Protein AF-A0A818UF53-F1 (afdb_monomer_lite)

pLDDT: mean 84.17, std 13.42, range [43.34, 97.94]

Foldseek 3Di:
DPPVVVVVVVVVVVVVVVVVVVVVVCCVQLLSVLLVQFDWDPPDDDDPQFIWTDHPPDIDGAHLADEEEEEEANRLSNVLSCCVVQVSSYQAYEYEYAPCSQVVCVVVVSHDRDRYDYDHDD

Secondary structure (DSSP, 8-state):
--HHHHHHHHHHHHHHHHHHHHHHHHHT-HHHHHHHHSEEE--STT-GGG-EEEETTEEEE-SS-EEEEEESTTHHHHHHHHHHHHGGGEEEEEEEEETTHHHHHHHTT----SSEEEEEE-

Radius of gyration: 20.18 Å; chains: 1; bounding box: 38×41×61 Å

Sequence (122 aa):
MCTCISEIKEKEMKTNALKLFRTAVTAADPYECVKQHLIFHNNNQLNDDNAELHIGNNHITFNHNLYVAAFGKAAIAMCRAVDELCHKHIIKGIASVPVGAIEQAKRKDLHATTHIVYVDFN

Organism: NCBI:txid392032

Structure (mmCIF, N/CA/C/O backbone):
data_AF-A0A818UF53-F1
#
_entry.id   AF-A0A818UF53-F1
#
loop_
_atom_site.group_PDB
_atom_site.id
_atom_site.type_symbol
_atom_site.label_atom_id
_atom_site.label_alt_id
_atom_site.label_comp_id
_atom_site.label_asym_id
_atom_site.label_entity_id
_atom_site.label_seq_id
_atom_site.pdbx_PDB_ins_code
_atom_site.Cartn_x
_atom_site.Cartn_y
_atom_site.Cartn_z
_atom_site.occupancy
_atom_site.B_iso_or_equiv
_atom_site.auth_seq_id
_atom_site.auth_comp_id
_atom_site.auth_asym_id
_atom_site.auth_atom_id
_atom_site.pdbx_PDB_model_num
ATOM 1 N N . MET A 1 1 ? -11.289 23.683 46.161 1.00 52.12 1 MET A N 1
ATOM 2 C CA . MET A 1 1 ? -10.329 24.022 45.084 1.00 52.12 1 MET A CA 1
ATOM 3 C C . MET A 1 1 ? -9.617 22.799 44.475 1.00 52.12 1 MET A C 1
ATOM 5 O O . MET A 1 1 ? -9.059 22.946 43.401 1.00 52.12 1 MET A O 1
ATOM 9 N N . CYS A 1 2 ? -9.671 21.593 45.075 1.00 57.62 2 CYS A N 1
ATOM 10 C CA . CYS A 1 2 ? -9.034 20.381 44.513 1.00 57.62 2 CYS A CA 1
ATOM 11 C C . CYS A 1 2 ? -9.778 19.709 43.341 1.00 57.62 2 CYS A C 1
ATOM 13 O O . CYS A 1 2 ? -9.127 19.100 42.499 1.00 57.62 2 CYS A O 1
ATOM 15 N N . THR A 1 3 ? -11.107 19.814 43.258 1.00 60.38 3 THR A N 1
ATOM 16 C CA . THR A 1 3 ? -11.925 19.025 42.312 1.00 60.38 3 THR A CA 1
ATOM 17 C C . THR A 1 3 ? -11.653 19.362 40.840 1.00 60.38 3 THR A C 1
ATOM 19 O O . THR A 1 3 ? -11.539 18.466 40.008 1.00 60.38 3 THR A O 1
ATOM 22 N N . CYS A 1 4 ? -11.433 20.641 40.522 1.00 60.31 4 CYS A N 1
ATOM 23 C CA . CYS A 1 4 ? -11.149 21.072 39.151 1.00 60.31 4 CYS A CA 1
ATOM 24 C C . CYS A 1 4 ? -9.785 20.572 38.642 1.00 60.31 4 CYS A C 1
ATOM 26 O O . CYS A 1 4 ? -9.631 20.304 37.456 1.00 60.31 4 CYS A O 1
ATOM 28 N N . 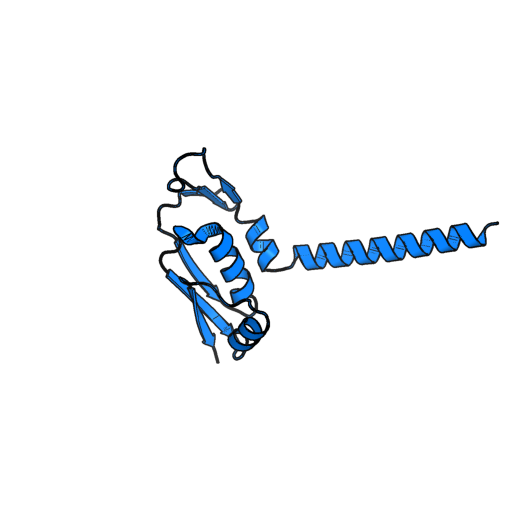ILE A 1 5 ? -8.787 20.417 39.524 1.00 67.75 5 ILE A N 1
ATOM 29 C CA . ILE A 1 5 ? -7.443 19.956 39.131 1.00 67.75 5 ILE A CA 1
ATOM 30 C C . ILE A 1 5 ? -7.469 18.459 38.786 1.00 67.75 5 ILE A C 1
ATOM 32 O O . ILE A 1 5 ? -6.838 18.042 37.815 1.00 67.75 5 ILE A O 1
ATOM 36 N N . SER A 1 6 ? -8.232 17.649 39.530 1.00 70.81 6 SER A N 1
ATOM 37 C CA . SER A 1 6 ? -8.431 16.229 39.205 1.00 70.81 6 SER A CA 1
ATOM 38 C C . SER A 1 6 ? -9.179 16.025 37.883 1.00 70.81 6 SER A C 1
ATOM 40 O O . SER A 1 6 ? -8.781 15.170 37.095 1.00 70.81 6 SER A O 1
ATOM 42 N N . GLU A 1 7 ? -10.198 16.840 37.599 1.00 73.00 7 GLU A N 1
ATOM 43 C CA . GLU A 1 7 ? -10.978 16.755 36.354 1.00 73.00 7 GLU A CA 1
ATOM 44 C C . GLU A 1 7 ? -10.158 17.153 35.117 1.00 73.00 7 GLU A C 1
ATOM 46 O O . GLU A 1 7 ? -10.238 16.496 34.075 1.00 73.00 7 GLU A O 1
ATOM 51 N N . ILE A 1 8 ? -9.316 18.189 35.230 1.00 78.75 8 ILE A N 1
ATOM 52 C CA . ILE A 1 8 ? -8.389 18.593 34.160 1.00 78.75 8 ILE A CA 1
ATOM 53 C C . ILE A 1 8 ? -7.405 17.456 33.855 1.00 78.75 8 ILE A C 1
ATOM 55 O O . ILE A 1 8 ? -7.224 17.089 32.692 1.00 78.75 8 ILE A O 1
ATOM 59 N N . LYS A 1 9 ? -6.832 16.839 34.895 1.00 85.50 9 LYS A N 1
ATOM 60 C CA . LYS A 1 9 ? -5.848 15.758 34.752 1.00 85.50 9 LYS A CA 1
ATOM 61 C C . LYS A 1 9 ? -6.444 14.495 34.117 1.00 85.50 9 LYS A C 1
ATOM 63 O O . LYS A 1 9 ? -5.800 13.859 33.284 1.00 85.50 9 LYS A O 1
ATOM 68 N N . GLU A 1 10 ? -7.686 14.147 34.454 1.00 87.69 10 GLU A N 1
ATOM 69 C CA . GLU A 1 10 ? -8.393 13.018 33.834 1.00 87.69 10 GLU A CA 1
ATOM 70 C C . GLU A 1 10 ? -8.671 13.265 32.341 1.00 87.69 10 GLU A C 1
ATOM 72 O O . GLU A 1 10 ? -8.464 12.383 31.500 1.00 87.69 10 GLU A O 1
ATOM 77 N N . LYS A 1 11 ? -9.099 14.483 31.987 1.00 90.31 11 LYS A N 1
ATOM 78 C CA . LYS A 1 11 ? -9.353 14.877 30.595 1.00 90.31 11 LYS A CA 1
ATOM 79 C C . LYS A 1 11 ? -8.076 14.856 29.749 1.00 90.31 11 LYS A C 1
ATOM 81 O O . LYS A 1 11 ? -8.103 14.381 28.609 1.00 90.31 11 LYS A O 1
ATOM 86 N N . GLU A 1 12 ? -6.958 15.323 30.299 1.00 94.38 12 GLU A N 1
ATOM 87 C CA . GLU A 1 12 ? -5.647 15.249 29.646 1.00 94.38 12 GLU A CA 1
ATOM 88 C C . GLU A 1 12 ? -5.194 13.801 29.440 1.00 94.38 12 GLU A C 1
ATOM 90 O O . GLU A 1 12 ? -4.786 13.440 28.337 1.00 94.38 12 GLU A O 1
ATOM 95 N N . MET A 1 13 ? -5.343 12.936 30.449 1.00 94.62 13 MET A N 1
ATOM 96 C CA . MET A 1 13 ? -5.022 11.511 30.315 1.00 94.62 13 MET A CA 1
ATOM 97 C C . MET A 1 13 ? -5.838 10.831 29.216 1.00 94.62 13 MET A C 1
ATOM 99 O O . MET A 1 13 ? -5.268 10.132 28.379 1.00 94.62 13 MET A O 1
ATOM 103 N N . LYS A 1 14 ? -7.157 11.058 29.177 1.00 95.56 14 LYS A N 1
ATOM 104 C CA . LYS A 1 14 ? -8.031 10.515 28.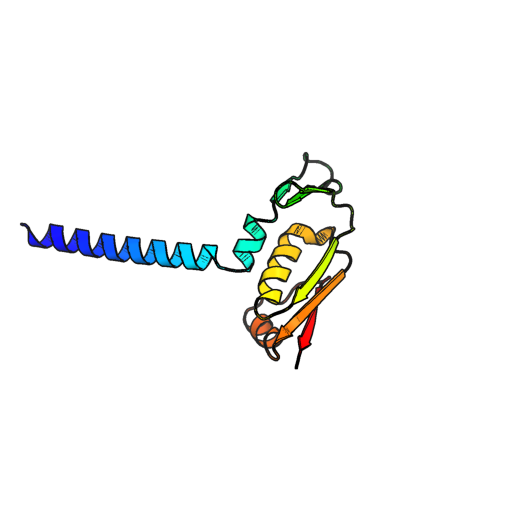123 1.00 95.56 14 LYS A CA 1
ATOM 105 C C . LYS A 1 14 ? -7.597 10.987 26.737 1.00 95.56 14 LYS A C 1
ATOM 107 O O . LYS A 1 14 ? -7.532 10.189 25.802 1.00 95.56 14 LYS A O 1
ATOM 112 N N . THR A 1 15 ? -7.254 12.266 26.614 1.00 97.06 15 THR A N 1
ATOM 113 C CA . THR A 1 15 ? -6.780 12.855 25.356 1.00 97.06 15 THR A CA 1
ATOM 114 C C . THR A 1 15 ? -5.454 12.232 24.917 1.00 97.06 15 THR A C 1
ATOM 116 O O . THR A 1 15 ? -5.314 11.834 23.760 1.00 97.06 15 THR A O 1
ATOM 119 N N . ASN A 1 16 ? -4.504 12.074 25.840 1.00 97.12 16 ASN A N 1
ATOM 120 C CA . ASN A 1 16 ? -3.206 11.460 25.568 1.00 97.12 16 ASN A CA 1
ATOM 121 C C . ASN A 1 16 ? -3.336 9.979 25.199 1.00 97.12 16 ASN A C 1
ATOM 123 O O . ASN A 1 16 ? -2.714 9.540 24.235 1.00 97.12 16 ASN A O 1
ATOM 127 N N . ALA A 1 17 ? -4.184 9.224 25.901 1.00 97.56 17 ALA A N 1
ATOM 128 C CA . ALA A 1 17 ? -4.455 7.823 25.591 1.00 97.56 17 ALA A CA 1
ATOM 129 C C . ALA A 1 17 ? -5.066 7.662 24.191 1.00 97.56 17 ALA A C 1
ATOM 131 O O . ALA A 1 17 ? -4.615 6.829 23.406 1.00 97.56 17 ALA A O 1
ATOM 132 N N . LEU A 1 18 ? -6.041 8.507 23.839 1.00 97.62 18 LEU A N 1
ATOM 133 C CA . LEU A 1 18 ? -6.640 8.499 22.507 1.00 97.62 18 LEU A CA 1
ATOM 134 C C . LEU A 1 18 ? -5.626 8.881 21.423 1.00 97.62 18 LEU A C 1
ATOM 136 O O . LEU A 1 18 ? -5.632 8.293 20.342 1.00 97.62 18 LEU A O 1
ATOM 140 N N . LYS A 1 19 ? -4.744 9.846 21.708 1.00 97.94 19 LYS A N 1
ATOM 141 C CA . LYS A 1 19 ? -3.663 10.235 20.799 1.00 97.94 19 LYS A CA 1
ATOM 142 C C . LYS A 1 19 ? -2.698 9.073 20.571 1.00 97.94 19 LYS A C 1
ATOM 144 O O . LYS A 1 19 ? -2.452 8.740 19.420 1.00 97.94 19 LYS A O 1
ATOM 149 N N . LEU A 1 20 ? -2.225 8.426 21.636 1.00 97.62 20 LEU A N 1
ATOM 150 C CA . LEU A 1 20 ? -1.344 7.257 21.553 1.00 97.62 20 LEU A CA 1
ATOM 151 C C . LEU A 1 20 ? -1.980 6.127 20.743 1.00 97.62 20 LEU A C 1
ATOM 153 O O . LEU A 1 20 ? -1.341 5.593 19.841 1.00 97.62 20 LEU A O 1
ATOM 157 N N . PHE A 1 21 ? -3.247 5.808 21.014 1.00 97.88 21 PHE A N 1
ATOM 158 C CA . PHE A 1 21 ? -3.967 4.776 20.275 1.00 97.88 21 PHE A CA 1
ATOM 159 C C . PHE A 1 21 ? -4.068 5.109 18.783 1.00 97.88 21 PHE A C 1
ATOM 161 O O . PHE A 1 21 ? -3.753 4.275 17.941 1.00 97.88 21 PHE A O 1
ATOM 168 N N . ARG A 1 22 ? -4.452 6.345 18.443 1.00 97.69 22 ARG A N 1
ATOM 169 C CA . ARG A 1 22 ? -4.528 6.790 17.045 1.00 97.69 22 ARG A CA 1
ATOM 170 C C . ARG A 1 22 ? -3.168 6.743 16.365 1.00 97.69 22 ARG A C 1
ATOM 172 O O . ARG A 1 22 ? -3.085 6.222 15.265 1.00 97.69 22 ARG A O 1
ATOM 179 N N . THR A 1 23 ? -2.114 7.219 17.025 1.00 96.94 23 THR A N 1
ATOM 180 C CA . THR A 1 23 ? -0.746 7.137 16.502 1.00 96.94 23 THR A CA 1
ATOM 181 C C . THR A 1 23 ? -0.330 5.690 16.257 1.00 96.94 23 THR A C 1
ATOM 183 O O . THR A 1 23 ? 0.241 5.412 15.211 1.00 96.94 23 THR A O 1
ATOM 186 N N . ALA A 1 24 ? -0.659 4.762 17.159 1.00 97.06 24 ALA A N 1
ATOM 187 C CA . ALA A 1 24 ? -0.371 3.343 16.970 1.00 97.06 24 ALA A CA 1
ATOM 188 C C . ALA A 1 24 ? -1.138 2.747 15.778 1.00 97.06 24 ALA A C 1
ATOM 190 O O . ALA A 1 24 ? -0.557 2.016 14.982 1.00 97.06 24 ALA A O 1
ATOM 191 N N . VAL A 1 25 ? -2.420 3.094 15.616 1.00 97.12 25 VAL A N 1
ATOM 192 C CA . VAL A 1 25 ? -3.225 2.661 14.463 1.00 97.12 25 VAL A CA 1
ATOM 193 C C . VAL A 1 25 ? -2.666 3.230 13.160 1.00 97.12 25 VAL A C 1
ATOM 195 O O . VAL A 1 25 ? -2.514 2.484 12.204 1.00 97.12 25 VAL A O 1
ATOM 198 N N . THR A 1 26 ? -2.315 4.518 13.124 1.00 96.06 26 THR A N 1
ATOM 199 C CA . THR A 1 26 ? -1.694 5.155 11.954 1.00 96.06 26 THR A CA 1
ATOM 200 C C . THR A 1 26 ? -0.337 4.534 11.629 1.00 96.06 26 THR A C 1
ATOM 202 O O . THR A 1 26 ? -0.052 4.285 10.469 1.00 96.06 26 THR A O 1
ATOM 205 N N . ALA A 1 27 ? 0.486 4.227 12.633 1.00 94.31 27 ALA A N 1
ATOM 206 C CA . ALA A 1 27 ? 1.775 3.573 12.417 1.00 94.31 27 ALA A CA 1
ATOM 207 C C . ALA A 1 27 ? 1.632 2.150 11.848 1.00 94.31 27 ALA A C 1
ATOM 209 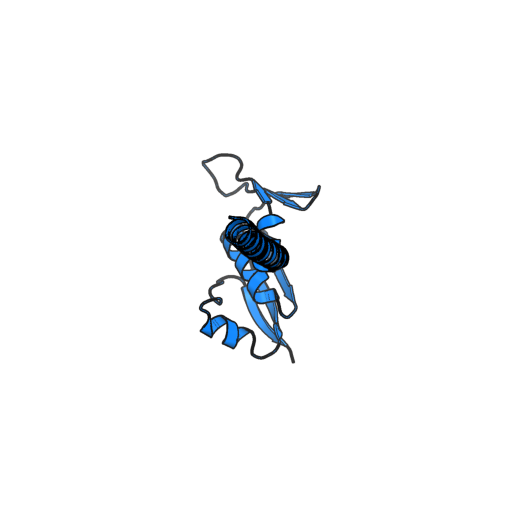O O . ALA A 1 27 ? 2.521 1.686 11.146 1.00 94.31 27 ALA A O 1
ATOM 210 N N . ALA A 1 28 ? 0.519 1.468 12.135 1.00 95.00 28 ALA A N 1
ATOM 211 C CA . ALA A 1 28 ? 0.195 0.155 11.582 1.00 95.00 28 ALA A CA 1
ATOM 212 C C . ALA A 1 28 ? -0.672 0.222 10.309 1.00 95.00 28 ALA A C 1
ATOM 214 O O . ALA A 1 28 ? -1.058 -0.823 9.777 1.00 95.00 28 ALA A O 1
ATOM 215 N N . ASP A 1 29 ? -1.009 1.422 9.826 1.00 95.88 29 ASP A N 1
ATOM 216 C CA . ASP A 1 29 ? -1.778 1.584 8.599 1.00 95.88 29 ASP A CA 1
ATOM 217 C C . ASP A 1 29 ? -0.921 1.154 7.391 1.00 95.88 29 ASP A C 1
ATOM 219 O O . ASP A 1 29 ? 0.205 1.632 7.241 1.00 95.88 29 ASP A O 1
ATOM 223 N N . PRO A 1 30 ? -1.411 0.258 6.513 1.00 95.25 30 PRO A N 1
ATOM 224 C CA . PRO A 1 30 ? -0.611 -0.264 5.407 1.00 95.25 30 PRO A CA 1
ATOM 225 C C . PRO A 1 30 ? -0.148 0.794 4.401 1.00 95.25 30 PRO A C 1
ATOM 227 O O . PRO A 1 30 ? 0.921 0.642 3.813 1.00 95.25 30 PRO A O 1
ATOM 230 N N . TYR A 1 31 ? -0.940 1.844 4.179 1.00 93.75 31 TYR A N 1
ATOM 231 C CA . TYR A 1 31 ? -0.584 2.922 3.262 1.00 93.75 31 TYR A CA 1
ATOM 232 C C . TYR A 1 31 ? 0.516 3.801 3.874 1.00 93.75 31 TYR A C 1
ATOM 234 O O . TYR A 1 31 ? 1.532 4.056 3.224 1.00 93.75 31 TYR A O 1
ATOM 242 N N . GLU A 1 32 ? 0.374 4.177 5.148 1.00 94.25 32 GLU A N 1
ATOM 243 C CA . GLU A 1 32 ? 1.401 4.936 5.878 1.00 94.25 32 GLU A CA 1
ATOM 244 C C . GLU A 1 32 ? 2.699 4.136 6.046 1.00 94.25 32 GLU A C 1
ATOM 246 O O . GLU A 1 32 ? 3.786 4.669 5.826 1.00 94.25 32 GLU A O 1
ATOM 251 N N . CYS A 1 33 ? 2.601 2.838 6.351 1.00 93.31 33 CYS A N 1
ATOM 252 C CA . CYS A 1 33 ? 3.750 1.937 6.445 1.00 93.31 33 CYS A CA 1
ATOM 253 C C . CYS A 1 33 ? 4.608 1.981 5.175 1.00 93.31 33 CYS A C 1
ATOM 255 O O . CYS A 1 33 ? 5.831 2.100 5.266 1.00 93.31 33 CYS A O 1
ATOM 257 N N . VAL A 1 34 ? 3.981 1.910 3.995 1.00 91.50 34 VAL A N 1
ATOM 258 C CA . VAL A 1 34 ? 4.690 1.975 2.709 1.00 91.50 34 VAL A CA 1
ATOM 259 C C . VAL A 1 34 ? 5.346 3.340 2.518 1.00 91.50 34 VAL A C 1
ATOM 261 O O . VAL A 1 34 ? 6.529 3.393 2.189 1.00 91.50 34 VAL A O 1
ATOM 264 N N . LYS A 1 35 ? 4.626 4.437 2.783 1.00 88.75 35 LYS A N 1
ATOM 265 C CA . LYS A 1 35 ? 5.176 5.798 2.666 1.00 88.75 35 LYS A CA 1
ATOM 266 C C . LYS A 1 35 ? 6.358 6.068 3.590 1.00 88.75 35 LYS A C 1
ATOM 268 O O . LYS A 1 35 ? 7.248 6.825 3.224 1.00 88.75 35 LYS A O 1
ATOM 273 N N . GLN A 1 36 ? 6.374 5.465 4.774 1.00 87.81 36 GLN A N 1
ATOM 274 C CA . GLN A 1 36 ? 7.453 5.654 5.742 1.00 87.81 36 GLN A CA 1
ATOM 275 C C . GLN A 1 36 ? 8.699 4.818 5.435 1.00 87.81 36 GLN A C 1
ATOM 277 O O . GLN A 1 36 ? 9.802 5.235 5.778 1.00 87.81 36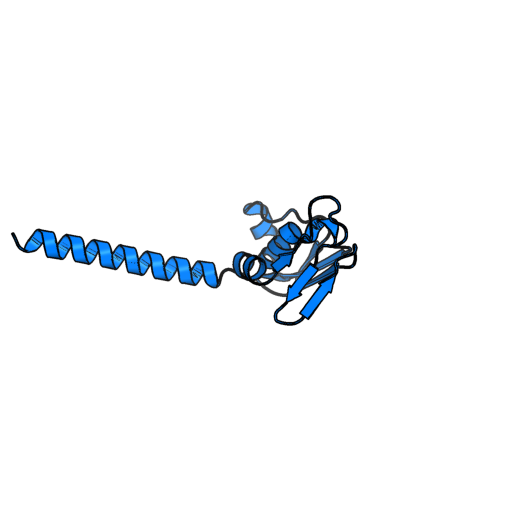 GLN A O 1
ATOM 282 N N . HIS A 1 37 ? 8.538 3.646 4.814 1.00 85.50 37 HIS A N 1
ATOM 283 C CA . HIS A 1 37 ? 9.648 2.716 4.578 1.00 85.50 37 HIS A CA 1
ATOM 284 C C . HIS A 1 37 ? 10.222 2.782 3.165 1.00 85.50 37 HIS A C 1
ATOM 286 O O . HIS A 1 37 ? 11.372 2.397 2.968 1.00 85.50 37 HIS A O 1
ATOM 292 N N . LEU A 1 38 ? 9.450 3.252 2.184 1.00 82.31 38 LEU A N 1
ATOM 293 C CA . LEU A 1 38 ? 9.963 3.517 0.847 1.00 82.31 38 LEU A CA 1
ATOM 294 C C . LEU A 1 38 ? 10.433 4.971 0.788 1.00 82.31 38 LEU A C 1
ATOM 296 O O . LEU A 1 38 ? 9.643 5.887 0.561 1.00 82.31 38 LEU A O 1
ATOM 300 N N . ILE A 1 39 ? 11.726 5.176 1.037 1.00 75.00 39 ILE A N 1
ATOM 301 C CA . ILE A 1 39 ? 12.352 6.499 1.017 1.00 75.00 39 ILE A CA 1
ATOM 302 C C . ILE A 1 39 ? 12.902 6.749 -0.387 1.00 75.00 39 ILE A C 1
ATOM 304 O O . ILE A 1 39 ? 13.728 5.978 -0.880 1.00 75.00 39 ILE A O 1
ATOM 308 N N . PHE A 1 40 ? 12.435 7.831 -1.012 1.00 71.94 40 PHE A N 1
ATOM 309 C CA . PHE A 1 40 ? 12.856 8.258 -2.344 1.00 71.94 40 PHE A CA 1
ATOM 310 C C . PHE A 1 40 ? 13.773 9.460 -2.220 1.00 71.94 40 PHE A C 1
ATOM 312 O O . PHE A 1 40 ? 13.361 10.525 -1.754 1.00 71.94 40 PHE A O 1
ATOM 319 N N . HIS A 1 41 ? 15.011 9.297 -2.669 1.00 67.69 41 HIS A N 1
ATOM 320 C CA . HIS A 1 41 ? 15.926 10.414 -2.824 1.00 67.69 41 HIS A CA 1
ATOM 321 C C . HIS A 1 41 ? 15.887 10.894 -4.273 1.00 67.69 41 HIS A C 1
ATOM 323 O O . HIS A 1 41 ? 16.450 10.265 -5.169 1.00 67.69 41 HIS A O 1
ATOM 329 N N . ASN A 1 42 ? 15.226 12.033 -4.500 1.00 60.88 42 ASN A N 1
ATOM 330 C CA . ASN A 1 42 ? 15.382 12.779 -5.743 1.00 60.88 42 ASN A CA 1
ATOM 331 C C . ASN A 1 42 ? 16.691 13.561 -5.659 1.00 60.88 42 ASN A C 1
ATOM 333 O O . ASN A 1 42 ? 16.756 14.650 -5.083 1.00 60.88 42 ASN A O 1
ATOM 337 N N . ASN A 1 43 ? 17.749 12.975 -6.212 1.00 52.16 43 ASN A N 1
ATOM 338 C CA . ASN A 1 43 ? 19.062 13.596 -6.295 1.00 52.16 43 ASN A CA 1
ATOM 339 C C . ASN A 1 43 ? 19.002 14.790 -7.274 1.00 52.16 43 ASN A C 1
ATOM 341 O O . ASN A 1 43 ? 19.243 14.651 -8.465 1.00 52.16 43 ASN A O 1
ATOM 345 N N . ASN A 1 44 ? 18.676 15.973 -6.744 1.00 45.62 44 ASN A N 1
ATOM 346 C CA . ASN A 1 44 ? 18.752 17.298 -7.373 1.00 45.62 44 ASN A CA 1
ATOM 347 C C . ASN A 1 44 ? 17.923 17.551 -8.657 1.00 45.62 44 ASN A C 1
ATOM 349 O O . ASN A 1 44 ? 18.356 17.349 -9.785 1.00 45.62 44 ASN A O 1
ATOM 353 N N . GLN A 1 45 ? 16.762 18.173 -8.436 1.00 46.19 45 GLN A N 1
ATOM 354 C CA . GLN A 1 45 ? 16.215 19.375 -9.096 1.00 46.19 45 GLN A CA 1
ATOM 355 C C . GLN A 1 45 ? 16.097 19.536 -10.625 1.00 46.19 45 GLN A C 1
ATOM 357 O O . GLN A 1 45 ? 15.487 20.528 -11.019 1.00 46.19 45 GLN A O 1
ATOM 362 N N . LEU A 1 46 ? 16.567 18.634 -11.490 1.00 43.34 46 LEU A N 1
ATOM 363 C CA . LEU A 1 46 ? 16.399 18.828 -12.942 1.00 43.34 46 LEU A CA 1
ATOM 364 C C . LEU A 1 46 ? 15.936 17.602 -13.734 1.00 43.34 46 LEU A C 1
ATOM 366 O O . LEU A 1 46 ? 15.283 17.813 -14.747 1.00 43.34 46 LEU A O 1
ATOM 370 N N . ASN A 1 47 ? 16.154 16.365 -13.273 1.00 49.69 47 ASN A N 1
ATOM 371 C CA . ASN A 1 47 ? 15.642 15.167 -13.953 1.00 49.69 47 ASN A CA 1
ATOM 372 C C . ASN A 1 47 ? 15.151 14.130 -12.930 1.00 49.69 47 ASN A C 1
ATOM 374 O O . ASN A 1 47 ? 15.900 13.729 -12.043 1.00 49.69 47 ASN A O 1
ATOM 378 N N . ASP A 1 48 ? 13.901 13.685 -13.076 1.00 57.25 48 ASP A N 1
ATOM 379 C CA . ASP A 1 48 ? 13.254 12.640 -12.254 1.00 57.25 48 ASP A CA 1
ATOM 380 C C . ASP A 1 48 ? 13.798 11.227 -12.573 1.00 57.25 48 ASP A C 1
ATOM 382 O O . ASP A 1 48 ? 13.383 10.236 -11.985 1.00 57.25 48 ASP A O 1
ATOM 386 N N . ASP A 1 49 ? 14.731 11.127 -13.523 1.00 58.44 49 ASP A N 1
ATOM 387 C CA . ASP A 1 49 ? 15.197 9.867 -14.112 1.00 58.44 49 ASP A CA 1
ATOM 388 C C . ASP A 1 49 ? 16.218 9.108 -13.247 1.00 58.44 49 ASP A C 1
ATOM 390 O O . ASP A 1 49 ? 16.596 7.996 -13.597 1.00 58.44 49 ASP A O 1
ATOM 394 N N . ASN A 1 50 ? 16.668 9.694 -12.130 1.00 61.91 50 ASN A N 1
ATOM 395 C CA . ASN A 1 50 ? 17.663 9.102 -11.225 1.00 61.91 50 ASN A CA 1
ATOM 396 C C . ASN A 1 50 ? 17.167 9.021 -9.771 1.00 61.91 50 ASN A C 1
ATOM 398 O O . ASN A 1 50 ? 17.967 9.115 -8.838 1.00 61.91 50 ASN A O 1
ATOM 402 N N . ALA A 1 51 ? 15.854 8.892 -9.559 1.00 74.44 51 ALA A N 1
ATOM 403 C CA . ALA A 1 51 ? 15.314 8.662 -8.224 1.00 74.44 51 ALA A CA 1
ATOM 404 C C . ALA A 1 51 ? 15.888 7.357 -7.643 1.00 74.44 51 ALA A C 1
ATOM 406 O O . ALA A 1 51 ? 15.942 6.334 -8.325 1.00 74.44 51 ALA A O 1
ATOM 407 N N . GLU A 1 52 ? 16.310 7.368 -6.381 1.00 81.12 52 GLU A N 1
ATOM 408 C CA . GLU A 1 52 ? 16.804 6.166 -5.701 1.00 81.12 52 GLU A CA 1
ATOM 409 C C . GLU A 1 52 ? 15.814 5.683 -4.643 1.00 81.12 52 GLU A C 1
ATOM 411 O O . GLU A 1 52 ? 15.385 6.457 -3.786 1.00 81.12 52 GLU A O 1
ATOM 416 N N . LEU A 1 53 ? 15.498 4.386 -4.678 1.00 81.38 53 LEU A N 1
ATOM 417 C CA . LEU A 1 53 ? 14.786 3.678 -3.623 1.00 81.38 53 LEU A CA 1
ATOM 418 C C . LEU A 1 53 ? 15.761 3.193 -2.570 1.00 81.38 53 LEU A C 1
ATOM 420 O O . LEU A 1 53 ? 16.669 2.412 -2.871 1.00 81.38 53 LEU A O 1
ATOM 424 N N . HIS A 1 54 ? 15.545 3.599 -1.329 1.00 80.38 54 HIS A N 1
ATOM 425 C CA . HIS A 1 54 ? 16.311 3.089 -0.202 1.00 80.38 54 HIS A CA 1
ATOM 426 C C . HIS A 1 54 ? 15.416 2.134 0.597 1.00 80.38 54 HIS A C 1
ATOM 428 O O . HIS A 1 54 ? 14.397 2.548 1.146 1.00 80.38 54 HIS A O 1
ATOM 434 N N . ILE A 1 55 ? 15.779 0.846 0.639 1.00 78.56 55 ILE A N 1
ATOM 435 C CA . ILE A 1 55 ? 15.103 -0.182 1.450 1.00 78.56 55 ILE A CA 1
ATOM 436 C C . ILE A 1 55 ? 16.119 -0.772 2.425 1.00 78.56 55 ILE A C 1
ATOM 438 O O . ILE A 1 55 ? 16.928 -1.633 2.062 1.00 78.56 55 ILE A O 1
ATOM 442 N N . GLY A 1 56 ? 16.074 -0.323 3.680 1.00 77.44 56 GLY A N 1
ATOM 443 C CA . GLY A 1 56 ? 17.081 -0.688 4.676 1.00 77.44 56 GLY A CA 1
ATOM 444 C C . GLY A 1 56 ? 18.468 -0.240 4.215 1.00 77.44 56 GLY A C 1
ATOM 445 O O . GLY A 1 56 ? 18.707 0.953 4.074 1.00 77.44 56 GLY A O 1
ATOM 446 N N . ASN A 1 57 ? 19.357 -1.197 3.938 1.00 80.94 57 ASN A N 1
ATOM 447 C CA . ASN A 1 57 ? 20.720 -0.926 3.459 1.00 80.94 57 ASN A CA 1
ATOM 448 C C . ASN A 1 57 ? 20.873 -1.068 1.934 1.00 80.94 57 ASN A C 1
ATOM 450 O O . ASN A 1 57 ? 21.985 -0.978 1.419 1.00 80.94 57 ASN A O 1
ATOM 454 N N . ASN A 1 58 ? 19.787 -1.365 1.217 1.00 80.69 58 ASN A N 1
ATOM 455 C CA . ASN A 1 58 ? 19.817 -1.529 -0.230 1.00 80.69 58 ASN A CA 1
ATOM 456 C C . ASN A 1 58 ? 19.414 -0.225 -0.916 1.00 80.69 58 ASN A C 1
ATOM 458 O O . ASN A 1 58 ? 18.409 0.385 -0.548 1.00 80.69 58 ASN A O 1
ATOM 462 N N . HIS A 1 59 ? 20.162 0.136 -1.957 1.00 83.06 59 HIS A N 1
ATOM 463 C CA . HIS A 1 59 ? 19.903 1.300 -2.797 1.00 83.06 59 HIS A CA 1
ATOM 464 C C . HIS A 1 59 ? 19.636 0.828 -4.227 1.00 83.06 59 HIS A C 1
ATOM 466 O O . HIS A 1 59 ? 20.456 0.118 -4.810 1.00 83.06 59 HIS A O 1
ATOM 472 N N . ILE A 1 60 ? 18.474 1.180 -4.775 1.00 83.56 60 ILE A N 1
ATOM 473 C CA . ILE A 1 60 ? 18.050 0.786 -6.122 1.00 83.56 60 ILE A CA 1
ATOM 474 C C . ILE A 1 60 ? 17.727 2.049 -6.911 1.00 83.56 60 ILE A C 1
ATOM 476 O O . ILE A 1 60 ? 16.843 2.806 -6.525 1.00 83.56 60 ILE A O 1
ATOM 480 N N . THR A 1 61 ? 18.406 2.268 -8.032 1.00 84.44 61 THR A N 1
ATOM 481 C CA . THR A 1 61 ? 18.090 3.380 -8.935 1.00 84.44 61 THR A CA 1
ATOM 482 C C . THR A 1 61 ? 16.856 3.047 -9.771 1.00 84.44 61 THR A C 1
ATOM 484 O O . THR A 1 61 ? 16.788 1.996 -10.423 1.00 84.44 61 THR A O 1
ATOM 487 N N . PHE A 1 62 ? 15.882 3.951 -9.775 1.00 82.00 62 PHE A N 1
ATOM 488 C CA . PHE A 1 62 ? 14.734 3.874 -10.657 1.00 82.00 62 PHE A CA 1
ATOM 489 C C . PHE A 1 62 ? 15.075 4.398 -12.040 1.00 82.00 62 PHE A C 1
ATOM 491 O O . PHE A 1 62 ? 15.610 5.485 -12.195 1.00 82.00 62 PHE A O 1
ATOM 498 N N . ASN A 1 63 ? 14.701 3.623 -13.049 1.00 84.75 63 ASN A N 1
ATOM 499 C CA . ASN A 1 63 ? 14.791 4.001 -14.451 1.00 84.75 63 ASN A CA 1
ATOM 500 C C . ASN A 1 63 ? 13.694 3.267 -15.225 1.00 84.75 63 ASN A C 1
ATOM 502 O O . ASN A 1 63 ? 13.964 2.329 -15.973 1.00 84.75 63 ASN A O 1
ATOM 506 N N . HIS A 1 64 ? 12.439 3.623 -14.933 1.00 86.19 64 HIS A N 1
ATOM 507 C CA . HIS A 1 64 ? 11.255 3.011 -15.546 1.00 86.19 64 HIS A CA 1
ATOM 508 C C . HIS A 1 64 ? 11.328 1.474 -15.557 1.00 86.19 64 HIS A C 1
ATOM 510 O O . HIS A 1 64 ? 11.165 0.829 -16.586 1.00 86.19 64 HIS A O 1
ATOM 516 N N . ASN A 1 65 ? 11.668 0.902 -14.400 1.00 88.31 65 ASN A N 1
ATOM 517 C CA . ASN A 1 65 ? 12.046 -0.499 -14.214 1.00 88.31 65 ASN A CA 1
ATOM 518 C C . ASN A 1 65 ? 11.324 -1.167 -13.027 1.00 88.31 65 ASN A C 1
ATOM 520 O O . ASN A 1 65 ? 11.712 -2.260 -12.614 1.00 88.31 65 ASN A O 1
ATOM 524 N N . LEU A 1 66 ? 10.283 -0.537 -12.469 1.00 88.44 66 LEU A N 1
ATOM 525 C CA . LEU A 1 66 ? 9.564 -1.051 -11.304 1.00 88.44 66 LEU A CA 1
ATOM 526 C C . LEU A 1 66 ? 8.371 -1.919 -11.725 1.00 88.44 66 LEU A C 1
ATOM 528 O O . LEU A 1 66 ? 7.480 -1.477 -12.449 1.00 88.44 66 LEU A O 1
ATOM 532 N N . TYR A 1 67 ? 8.322 -3.146 -11.211 1.00 93.44 67 TYR A N 1
ATOM 533 C CA . TYR A 1 67 ? 7.154 -4.021 -11.293 1.00 93.44 67 TYR A CA 1
ATOM 534 C C . TYR A 1 67 ? 6.542 -4.192 -9.907 1.00 93.44 67 TYR A C 1
ATOM 536 O O . TYR A 1 67 ? 7.267 -4.394 -8.933 1.00 93.44 67 TYR A O 1
ATOM 544 N N . VAL A 1 68 ? 5.213 -4.143 -9.818 1.00 93.75 68 VAL A N 1
ATOM 545 C CA . VAL A 1 68 ? 4.500 -4.269 -8.539 1.00 93.75 68 VAL A CA 1
ATOM 546 C C . VAL A 1 68 ? 3.718 -5.575 -8.493 1.00 93.75 68 VAL A C 1
ATOM 548 O O . VAL A 1 68 ? 2.887 -5.846 -9.354 1.00 93.75 68 VAL A O 1
ATOM 551 N N . ALA A 1 69 ? 3.951 -6.383 -7.466 1.00 95.56 69 ALA A N 1
ATOM 552 C CA . ALA A 1 69 ? 3.137 -7.553 -7.166 1.00 95.56 69 ALA A CA 1
ATOM 553 C C . ALA A 1 69 ? 2.681 -7.465 -5.710 1.00 95.56 69 ALA A C 1
ATOM 555 O O . ALA A 1 69 ? 3.512 -7.372 -4.807 1.00 95.56 69 ALA A O 1
ATOM 556 N N . ALA A 1 70 ? 1.372 -7.475 -5.478 1.00 95.00 70 ALA A N 1
ATOM 557 C CA . ALA A 1 70 ? 0.803 -7.359 -4.141 1.00 95.00 70 ALA A CA 1
ATOM 558 C C . ALA A 1 70 ? -0.295 -8.396 -3.909 1.00 95.00 70 ALA A C 1
ATOM 560 O O . ALA A 1 70 ? -1.023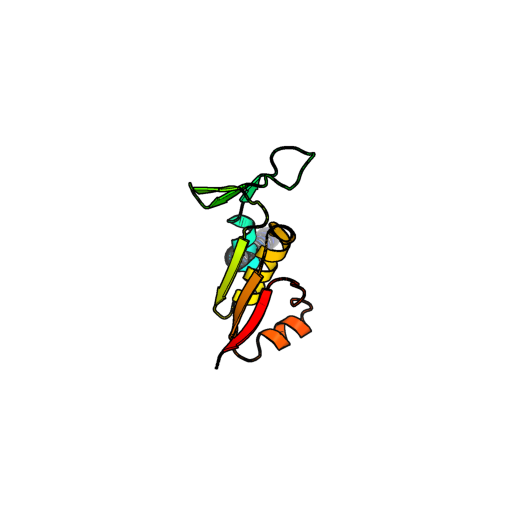 -8.780 -4.822 1.00 95.00 70 ALA A O 1
ATOM 561 N N . PHE A 1 71 ? -0.424 -8.849 -2.666 1.00 94.75 71 PHE A N 1
ATOM 562 C CA . PHE A 1 71 ? -1.369 -9.896 -2.299 1.00 94.75 71 PHE A CA 1
ATOM 563 C C . PHE A 1 71 ? -1.980 -9.600 -0.934 1.00 94.75 71 PHE A C 1
ATOM 565 O O . PHE A 1 71 ? -1.294 -9.166 -0.008 1.00 94.75 71 PHE A O 1
ATOM 572 N N . GLY A 1 72 ? -3.273 -9.877 -0.798 1.00 92.62 72 GLY A N 1
ATOM 573 C CA . GLY A 1 72 ? -3.977 -9.857 0.477 1.00 92.62 72 GLY A CA 1
ATOM 574 C C . GLY A 1 72 ? -4.851 -8.625 0.704 1.00 92.62 72 GLY A C 1
ATOM 575 O O . GLY A 1 72 ? -5.038 -7.767 -0.154 1.00 92.62 72 GLY A O 1
ATOM 576 N N . LYS A 1 73 ? -5.434 -8.556 1.905 1.00 91.06 73 LYS A N 1
ATOM 577 C CA . LYS A 1 73 ? -6.510 -7.604 2.245 1.00 91.06 73 LYS A CA 1
ATOM 578 C C . LYS A 1 73 ? -6.088 -6.138 2.124 1.00 91.06 73 LYS A C 1
ATOM 580 O O . LYS A 1 73 ? -6.890 -5.296 1.741 1.00 91.06 73 LYS A O 1
ATOM 585 N N . ALA A 1 74 ? -4.835 -5.848 2.459 1.00 93.00 74 ALA A N 1
ATOM 586 C CA . ALA A 1 74 ? -4.271 -4.504 2.447 1.00 93.00 74 ALA A CA 1
ATOM 587 C C . ALA A 1 74 ? -3.623 -4.121 1.105 1.00 93.00 74 ALA A C 1
ATOM 589 O O . ALA A 1 74 ? -3.144 -2.996 0.969 1.00 93.00 74 ALA A O 1
ATOM 590 N N . ALA A 1 75 ? -3.607 -5.024 0.114 1.00 94.31 75 ALA A N 1
ATOM 591 C CA . ALA A 1 75 ? -2.857 -4.823 -1.124 1.00 94.31 75 ALA A CA 1
ATOM 592 C C . ALA A 1 75 ? -3.297 -3.567 -1.888 1.00 94.31 75 ALA A C 1
ATOM 594 O O . ALA A 1 75 ? -2.441 -2.885 -2.434 1.00 94.31 75 ALA A O 1
ATOM 595 N N . ILE A 1 76 ? -4.586 -3.204 -1.859 1.00 93.44 76 ILE A N 1
ATOM 596 C CA . ILE A 1 76 ? -5.080 -1.955 -2.468 1.00 93.44 76 ILE A CA 1
ATOM 597 C C . ILE A 1 76 ? -4.433 -0.728 -1.819 1.00 93.44 76 ILE A C 1
ATOM 599 O O . ILE A 1 76 ? -3.897 0.128 -2.515 1.00 93.44 76 ILE A O 1
ATOM 603 N N . ALA A 1 77 ? -4.445 -0.652 -0.485 1.00 93.00 77 ALA A N 1
ATOM 604 C CA . ALA A 1 77 ? -3.882 0.485 0.242 1.00 93.00 77 ALA A CA 1
ATOM 605 C C . ALA A 1 77 ? -2.364 0.600 0.019 1.00 93.00 77 ALA A C 1
ATOM 607 O O . ALA A 1 77 ? -1.858 1.692 -0.231 1.00 93.00 77 ALA A O 1
ATOM 608 N N . MET A 1 78 ? -1.653 -0.531 0.031 1.00 93.94 78 MET A N 1
ATOM 609 C CA . MET A 1 78 ? -0.213 -0.565 -0.234 1.00 93.94 78 MET A CA 1
ATOM 610 C C . MET A 1 78 ? 0.119 -0.186 -1.682 1.00 93.94 78 MET A C 1
ATOM 612 O O . MET A 1 78 ? 1.005 0.632 -1.906 1.00 93.94 78 MET A O 1
ATOM 616 N N . CYS A 1 79 ? -0.604 -0.732 -2.665 1.00 93.81 79 CYS A N 1
ATOM 617 C CA . CYS A 1 79 ? -0.405 -0.406 -4.080 1.00 93.81 79 CYS A CA 1
ATOM 618 C C . CYS A 1 79 ? -0.653 1.070 -4.357 1.00 93.81 79 CYS A C 1
ATOM 620 O O . CYS A 1 79 ? 0.120 1.678 -5.086 1.00 93.81 79 CYS A O 1
ATOM 622 N N . ARG A 1 80 ? -1.678 1.662 -3.736 1.00 91.81 80 ARG A N 1
ATOM 623 C CA . ARG A 1 80 ? -1.945 3.095 -3.849 1.00 91.81 80 ARG A CA 1
ATOM 624 C C . ARG A 1 80 ? -0.772 3.931 -3.331 1.00 91.81 80 ARG A C 1
ATOM 626 O O . ARG A 1 80 ? -0.378 4.887 -3.986 1.00 91.81 80 ARG A O 1
ATOM 633 N N . ALA A 1 81 ? -0.194 3.568 -2.183 1.00 91.12 81 ALA A N 1
ATOM 634 C CA . ALA A 1 81 ? 0.991 4.252 -1.666 1.00 91.12 81 ALA A CA 1
ATOM 635 C C . ALA A 1 81 ? 2.183 4.137 -2.631 1.00 91.12 81 ALA A C 1
ATOM 637 O O . ALA A 1 81 ? 2.846 5.135 -2.893 1.00 91.12 81 ALA A O 1
ATOM 638 N N . VAL A 1 82 ? 2.425 2.949 -3.196 1.00 90.62 82 VAL A N 1
ATOM 639 C CA . VAL A 1 82 ? 3.488 2.739 -4.195 1.00 90.62 82 VAL A CA 1
ATOM 640 C C . VAL A 1 82 ? 3.233 3.551 -5.464 1.00 90.62 82 VAL A C 1
ATOM 642 O O . VAL A 1 82 ? 4.152 4.179 -5.972 1.00 90.62 82 VAL A O 1
ATOM 645 N N . ASP A 1 83 ? 2.003 3.572 -5.971 1.00 89.00 83 ASP A N 1
ATOM 646 C CA . ASP A 1 83 ? 1.653 4.322 -7.177 1.00 89.00 83 ASP A CA 1
ATOM 647 C C . ASP A 1 83 ? 1.832 5.828 -6.978 1.00 89.00 83 ASP A C 1
ATOM 649 O O . ASP A 1 83 ? 2.453 6.475 -7.811 1.00 89.00 83 ASP A O 1
ATOM 653 N N . GLU A 1 84 ? 1.403 6.380 -5.840 1.00 87.56 84 GLU A N 1
ATOM 654 C CA . GLU A 1 84 ? 1.624 7.796 -5.519 1.00 87.56 84 GLU A CA 1
ATOM 655 C C . GLU A 1 84 ? 3.115 8.169 -5.425 1.00 87.56 84 GLU A C 1
ATOM 657 O O . GLU A 1 84 ? 3.484 9.289 -5.776 1.00 87.56 84 GLU A O 1
ATOM 662 N N . LEU A 1 85 ? 3.972 7.258 -4.951 1.00 84.38 85 LEU A N 1
ATOM 663 C CA . LEU A 1 85 ? 5.408 7.509 -4.783 1.00 84.38 85 LEU A CA 1
ATOM 664 C C . LEU A 1 85 ? 6.215 7.260 -6.065 1.00 84.38 85 LEU A C 1
ATOM 666 O O . LEU A 1 85 ? 7.179 7.970 -6.332 1.00 84.38 85 LEU A O 1
ATOM 670 N N . CYS A 1 86 ? 5.850 6.242 -6.848 1.00 84.31 86 CYS A N 1
ATOM 671 C CA . CYS A 1 86 ? 6.677 5.707 -7.934 1.00 84.31 86 CYS A CA 1
ATOM 672 C C . CYS A 1 86 ? 6.030 5.794 -9.313 1.00 84.31 86 CYS A C 1
ATOM 674 O O . CYS A 1 86 ? 6.547 5.158 -10.232 1.00 84.31 86 CYS A O 1
ATOM 676 N N . HIS A 1 87 ? 4.910 6.505 -9.474 1.00 85.75 87 HIS A N 1
ATOM 677 C CA . HIS A 1 87 ? 4.043 6.422 -10.656 1.00 85.75 87 HIS A CA 1
ATOM 678 C C . HIS A 1 87 ? 4.792 6.327 -11.996 1.00 85.75 87 HIS A C 1
ATOM 680 O O . HIS A 1 87 ? 4.507 5.459 -12.814 1.00 85.75 87 HIS A O 1
ATOM 686 N N . LYS A 1 88 ? 5.796 7.192 -12.205 1.00 85.50 88 LYS A N 1
ATOM 687 C CA . LYS A 1 88 ? 6.571 7.296 -13.455 1.00 85.50 88 LYS A CA 1
ATOM 688 C C . LYS A 1 88 ? 7.491 6.105 -13.728 1.00 85.50 88 LYS A C 1
ATOM 690 O O . LYS A 1 88 ? 7.898 5.887 -14.869 1.00 85.50 88 LYS A O 1
ATOM 695 N N . HIS A 1 89 ? 7.845 5.352 -12.695 1.00 86.44 89 HIS A N 1
ATOM 696 C CA . HIS A 1 89 ? 8.789 4.247 -12.786 1.00 86.44 89 HIS A CA 1
ATOM 697 C C . HIS A 1 89 ? 8.112 2.877 -12.844 1.00 86.44 89 HIS A C 1
ATOM 699 O O . HIS A 1 89 ? 8.780 1.897 -13.180 1.00 86.44 89 HIS A O 1
ATOM 705 N N . ILE A 1 90 ? 6.812 2.802 -12.529 1.00 90.25 90 ILE A N 1
ATOM 706 C CA . ILE A 1 90 ? 6.037 1.563 -12.596 1.00 90.25 90 ILE A CA 1
ATOM 707 C C . ILE A 1 90 ? 5.789 1.210 -14.062 1.00 90.25 90 ILE A C 1
ATOM 709 O O . ILE A 1 90 ? 5.085 1.919 -14.774 1.00 90.25 90 ILE A O 1
ATOM 713 N N . ILE A 1 91 ? 6.327 0.071 -14.496 1.00 93.44 91 ILE A N 1
ATOM 714 C CA . ILE A 1 91 ? 6.033 -0.504 -15.810 1.00 93.44 91 ILE A CA 1
ATOM 715 C C . ILE A 1 91 ? 4.637 -1.128 -15.780 1.00 93.44 91 ILE A C 1
ATOM 717 O O . ILE A 1 91 ? 3.771 -0.803 -16.591 1.00 93.44 91 ILE A O 1
ATOM 721 N N . LYS A 1 92 ? 4.434 -2.070 -14.852 1.00 94.38 92 LYS A N 1
ATOM 722 C CA . LYS A 1 92 ? 3.202 -2.847 -14.674 1.00 94.38 92 LYS A CA 1
ATOM 723 C C . LYS A 1 92 ? 3.101 -3.348 -13.242 1.00 94.38 92 LYS A C 1
ATOM 725 O O . LYS A 1 92 ? 4.111 -3.604 -12.587 1.00 94.38 92 LYS A O 1
ATOM 730 N N . GLY A 1 93 ? 1.880 -3.601 -12.798 1.00 94.44 93 GLY A N 1
ATOM 731 C CA . GLY A 1 93 ? 1.646 -4.323 -11.568 1.00 94.44 93 GLY A CA 1
ATOM 732 C C . GLY A 1 93 ? 0.381 -5.160 -11.563 1.00 94.44 93 GLY A C 1
ATOM 733 O O . GLY A 1 93 ? -0.524 -4.979 -12.378 1.00 94.44 93 GLY A O 1
ATOM 734 N N . ILE A 1 94 ? 0.337 -6.083 -10.612 1.00 95.12 94 ILE A N 1
ATOM 735 C CA . ILE A 1 94 ? -0.816 -6.920 -10.318 1.00 95.12 94 ILE A CA 1
ATOM 736 C C . ILE A 1 94 ? -1.028 -6.990 -8.808 1.00 95.12 94 ILE A C 1
ATOM 738 O O . ILE A 1 94 ? -0.078 -7.134 -8.037 1.00 95.12 94 ILE A O 1
ATOM 742 N N . ALA A 1 95 ? -2.282 -6.897 -8.386 1.00 94.81 95 ALA A N 1
ATOM 743 C CA . ALA A 1 95 ? -2.665 -6.991 -6.990 1.00 94.81 95 ALA A CA 1
ATOM 744 C C . ALA A 1 95 ? -3.821 -7.976 -6.814 1.00 94.81 95 ALA A C 1
ATOM 746 O O . ALA A 1 95 ? -4.917 -7.752 -7.322 1.00 94.81 95 ALA A O 1
ATOM 747 N N . SER A 1 96 ? -3.573 -9.055 -6.078 1.00 95.44 96 SER A N 1
ATOM 748 C CA . SER A 1 96 ? -4.578 -10.061 -5.741 1.00 95.44 96 SER A CA 1
ATOM 749 C C . SER A 1 96 ? -5.238 -9.716 -4.410 1.00 95.44 96 SER A C 1
ATOM 751 O O . SER A 1 96 ? -4.579 -9.670 -3.365 1.00 95.44 96 SER A O 1
ATOM 753 N N . VAL A 1 97 ? -6.539 -9.437 -4.443 1.00 94.75 97 VAL A N 1
ATOM 754 C CA . VAL A 1 97 ? -7.312 -8.927 -3.303 1.00 94.75 97 VAL A CA 1
ATOM 755 C C . VAL A 1 97 ? -8.544 -9.797 -3.041 1.00 94.75 97 VAL A C 1
ATOM 757 O O . VAL A 1 97 ? -9.034 -10.449 -3.958 1.00 94.75 97 VAL A O 1
ATOM 760 N N . PRO A 1 98 ? -9.050 -9.866 -1.796 1.00 94.44 98 PRO A N 1
ATOM 761 C CA . PRO A 1 98 ? -10.228 -10.676 -1.508 1.00 94.44 98 PRO A CA 1
ATOM 762 C C . PRO A 1 98 ? -11.448 -10.166 -2.274 1.00 94.44 98 PRO A C 1
ATOM 764 O O . PRO A 1 98 ? -11.606 -8.950 -2.413 1.00 94.44 98 PRO A O 1
ATOM 767 N N . VAL A 1 99 ? -12.348 -11.077 -2.658 1.00 94.62 99 VAL A N 1
ATOM 768 C CA . VAL A 1 99 ? -13.611 -10.731 -3.330 1.00 94.62 99 VAL A CA 1
ATOM 769 C C . VAL A 1 99 ? -14.317 -9.561 -2.639 1.00 94.62 99 VAL A C 1
ATOM 771 O O . VAL A 1 99 ? -14.526 -9.548 -1.421 1.00 94.62 99 VAL A O 1
ATOM 774 N N . GLY A 1 100 ? -14.697 -8.560 -3.434 1.00 91.12 100 GLY A N 1
ATOM 775 C CA . GLY A 1 100 ? -15.419 -7.378 -2.966 1.00 91.12 100 GLY A CA 1
ATOM 776 C C . GLY A 1 100 ? -14.535 -6.281 -2.367 1.00 91.12 100 GLY A C 1
ATOM 777 O O . GLY A 1 100 ? -15.056 -5.213 -2.036 1.00 91.12 100 GLY A O 1
ATOM 778 N N . ALA A 1 101 ? -13.218 -6.483 -2.248 1.00 91.31 101 ALA A N 1
ATOM 779 C CA . ALA A 1 101 ? -12.290 -5.429 -1.837 1.00 91.31 101 ALA A CA 1
ATOM 780 C C . ALA A 1 101 ? -12.198 -4.308 -2.886 1.00 91.31 101 ALA A C 1
ATOM 782 O O . ALA A 1 101 ? -12.184 -3.132 -2.520 1.00 91.31 101 ALA A O 1
ATOM 783 N N . ILE A 1 102 ? -12.211 -4.656 -4.179 1.00 90.56 102 ILE A N 1
ATOM 784 C CA . ILE A 1 102 ? -12.174 -3.688 -5.288 1.00 90.56 102 ILE A CA 1
ATOM 785 C C . ILE A 1 102 ? -13.398 -2.764 -5.236 1.00 90.56 102 ILE A C 1
ATOM 787 O O . ILE A 1 102 ? -13.269 -1.541 -5.278 1.00 90.56 102 ILE A O 1
ATOM 791 N N . GLU A 1 103 ? -14.592 -3.332 -5.069 1.00 90.00 103 GLU A N 1
ATOM 792 C CA . GLU A 1 103 ? -15.840 -2.566 -4.981 1.00 90.00 103 GLU A CA 1
ATOM 793 C C . GLU A 1 103 ? -15.888 -1.669 -3.738 1.00 90.00 103 GLU A C 1
ATOM 795 O O . GLU A 1 103 ? -16.322 -0.517 -3.803 1.00 90.00 103 GLU A O 1
ATOM 800 N N . GLN A 1 104 ? -15.385 -2.155 -2.600 1.00 88.31 104 GLN A N 1
ATOM 801 C CA . GLN A 1 104 ? -15.240 -1.336 -1.393 1.00 88.31 104 GLN A CA 1
ATOM 802 C C . GLN A 1 104 ? -14.264 -0.174 -1.592 1.00 88.31 104 GLN A C 1
ATOM 804 O O . GLN A 1 104 ? -14.514 0.921 -1.088 1.00 88.31 104 GLN A O 1
ATOM 809 N N . ALA A 1 105 ? -13.170 -0.395 -2.322 1.00 87.44 105 ALA A N 1
ATOM 810 C CA . ALA A 1 105 ? -12.199 0.643 -2.637 1.00 87.44 105 ALA A CA 1
ATOM 811 C C . ALA A 1 105 ? -12.787 1.706 -3.572 1.00 87.44 105 ALA A C 1
ATOM 813 O O . ALA A 1 105 ? -12.615 2.894 -3.312 1.00 87.44 105 ALA A O 1
ATOM 814 N N . LYS A 1 106 ? -13.552 1.304 -4.597 1.00 86.44 106 LYS A N 1
ATOM 815 C CA . LYS A 1 106 ? -14.263 2.235 -5.490 1.00 86.44 106 LYS A CA 1
ATOM 816 C C . LYS A 1 106 ? -15.227 3.142 -4.729 1.00 86.44 106 LYS A C 1
ATOM 818 O O . LYS A 1 106 ? -15.214 4.344 -4.938 1.00 86.44 106 LYS A O 1
ATOM 823 N N . ARG A 1 107 ? -16.006 2.594 -3.788 1.00 87.75 107 ARG A N 1
ATOM 824 C CA . ARG A 1 107 ? -16.933 3.384 -2.946 1.00 87.75 107 ARG A CA 1
ATOM 825 C C . ARG A 1 107 ? -16.242 4.434 -2.072 1.00 87.75 107 ARG A C 1
ATOM 827 O O . ARG A 1 107 ? -16.907 5.341 -1.587 1.00 87.75 107 ARG A O 1
ATOM 834 N N . LYS A 1 108 ? -14.949 4.257 -1.806 1.00 82.38 108 LYS A N 1
ATOM 835 C CA . LYS A 1 108 ? -14.122 5.154 -0.992 1.00 82.38 108 LYS A CA 1
ATOM 836 C C . LYS A 1 108 ? -13.195 6.032 -1.846 1.00 82.38 108 LYS A C 1
ATOM 838 O O . LYS A 1 108 ? -12.306 6.658 -1.280 1.00 82.38 108 LYS A O 1
ATOM 843 N N . ASP A 1 109 ? -13.358 6.024 -3.172 1.00 78.88 109 ASP A N 1
ATOM 844 C CA . ASP A 1 109 ? -12.498 6.720 -4.140 1.00 78.88 109 ASP A CA 1
ATOM 845 C C . ASP A 1 109 ? -11.004 6.342 -4.039 1.00 78.88 109 ASP A C 1
ATOM 847 O O . ASP A 1 109 ? -10.107 7.151 -4.257 1.00 78.88 109 ASP A O 1
ATOM 851 N N . LEU A 1 110 ? -10.716 5.074 -3.722 1.00 69.56 110 LEU A N 1
ATOM 852 C CA . LEU A 1 110 ? -9.357 4.549 -3.509 1.00 69.56 110 LEU A CA 1
ATOM 853 C C . LEU A 1 110 ? -8.746 3.836 -4.735 1.00 69.56 110 LEU A C 1
ATOM 855 O O . LEU A 1 110 ? -7.713 3.189 -4.597 1.00 69.56 110 LEU A O 1
ATOM 859 N N . HIS A 1 111 ? -9.387 3.876 -5.908 1.00 61.03 111 HIS A N 1
ATOM 860 C CA . HIS A 1 111 ? -9.142 2.912 -7.000 1.00 61.03 111 HIS A CA 1
ATOM 861 C C . HIS A 1 111 ? -8.237 3.407 -8.152 1.00 61.03 111 HIS A C 1
ATOM 863 O O . HIS A 1 111 ? -7.895 2.629 -9.040 1.00 61.03 111 HIS A O 1
ATOM 869 N N . ALA A 1 112 ? -7.847 4.679 -8.209 1.00 56.97 112 ALA A N 1
ATOM 870 C CA . ALA A 1 112 ? -7.162 5.190 -9.398 1.00 56.97 112 ALA A CA 1
ATOM 871 C C . ALA A 1 112 ? -5.655 4.872 -9.393 1.00 56.97 112 ALA A C 1
ATOM 873 O O . ALA A 1 112 ? -4.854 5.699 -8.977 1.00 56.97 112 ALA A O 1
ATOM 874 N N . THR A 1 113 ? -5.284 3.691 -9.898 1.00 64.81 113 THR A N 1
ATOM 875 C CA . THR A 1 113 ? -3.902 3.364 -10.272 1.00 64.81 113 THR A CA 1
ATOM 876 C C . THR A 1 113 ? -3.859 2.845 -11.706 1.00 64.81 113 THR A C 1
ATOM 878 O O . THR A 1 113 ? -4.449 1.814 -12.017 1.00 64.81 113 THR A O 1
ATOM 881 N N . THR A 1 114 ? -3.155 3.554 -12.590 1.00 70.56 114 THR A N 1
ATOM 882 C CA . THR A 1 114 ? -3.145 3.269 -14.039 1.00 70.56 114 THR A CA 1
ATOM 883 C C . THR A 1 114 ? -2.353 2.009 -14.394 1.00 70.56 114 THR A C 1
ATOM 885 O O . THR A 1 114 ? -2.710 1.294 -15.327 1.00 70.56 114 THR A O 1
ATOM 888 N N . HIS A 1 115 ? -1.279 1.723 -13.654 1.00 84.75 115 HIS A N 1
ATOM 889 C CA . HIS A 1 115 ? -0.306 0.690 -14.028 1.00 84.75 115 HIS A CA 1
ATOM 890 C C . HIS A 1 115 ? -0.489 -0.638 -13.282 1.00 84.75 115 HIS A C 1
ATOM 892 O O . HIS A 1 115 ? 0.143 -1.628 -13.649 1.00 84.75 115 HIS A O 1
ATOM 898 N N . ILE A 1 116 ? -1.337 -0.682 -12.249 1.00 89.69 116 ILE A N 1
ATOM 899 C CA . ILE A 1 116 ? -1.549 -1.854 -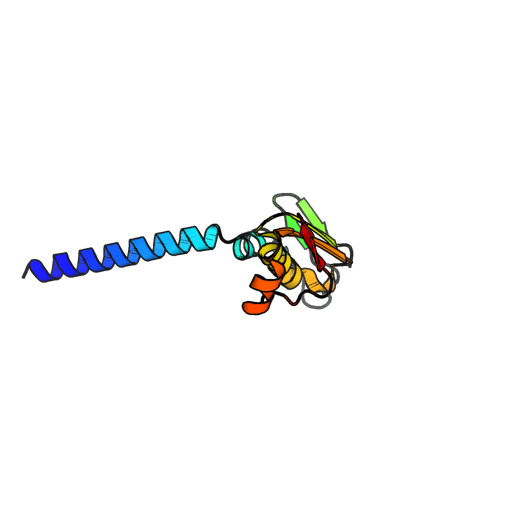11.389 1.00 89.69 116 ILE A CA 1
ATOM 900 C C . ILE A 1 116 ? -2.966 -2.384 -11.602 1.00 89.69 116 ILE A C 1
ATOM 902 O O . ILE A 1 116 ? -3.946 -1.688 -11.352 1.00 89.69 116 ILE A O 1
ATOM 906 N N . VAL A 1 117 ? -3.068 -3.638 -12.038 1.00 91.88 117 VAL A N 1
ATOM 907 C CA . VAL A 1 117 ? -4.346 -4.327 -12.234 1.00 91.88 117 VAL A CA 1
ATOM 908 C C . VAL A 1 117 ? -4.743 -5.051 -10.952 1.00 91.88 117 VAL A C 1
ATOM 910 O O . VAL A 1 117 ? -3.990 -5.881 -10.442 1.00 91.88 117 VAL A O 1
ATOM 913 N N . TYR A 1 118 ? -5.943 -4.773 -10.450 1.00 90.56 118 TYR A N 1
ATOM 914 C CA . TYR A 1 118 ? -6.517 -5.482 -9.308 1.00 90.56 118 TYR A CA 1
ATOM 915 C C . TYR A 1 118 ? -7.330 -6.687 -9.781 1.00 90.56 118 TYR A C 1
ATOM 917 O O . TYR A 1 118 ? -8.161 -6.565 -10.680 1.00 90.56 118 TYR A O 1
ATOM 925 N N . VAL A 1 119 ? -7.098 -7.841 -9.162 1.00 92.00 119 VAL A N 1
ATOM 926 C CA . VAL A 1 119 ? -7.823 -9.086 -9.427 1.00 92.00 119 VAL A CA 1
ATOM 927 C C . VAL A 1 119 ? -8.391 -9.633 -8.125 1.00 92.00 119 VAL A C 1
ATOM 929 O O . VAL A 1 119 ? -7.692 -9.694 -7.112 1.00 92.00 119 VAL A O 1
ATOM 932 N N . ASP A 1 120 ? -9.660 -10.027 -8.150 1.00 91.56 120 ASP A N 1
ATOM 933 C CA . ASP A 1 120 ? -10.271 -10.727 -7.025 1.00 91.56 120 ASP A CA 1
ATOM 934 C C . ASP A 1 120 ? -9.764 -12.179 -6.986 1.00 91.56 120 ASP A C 1
ATOM 936 O O . ASP A 1 120 ? -9.710 -12.851 -8.020 1.00 91.56 120 ASP A O 1
ATOM 940 N N . PHE A 1 121 ? -9.416 -12.677 -5.798 1.00 85.88 121 PHE A N 1
ATOM 941 C CA . PHE A 1 121 ? -9.173 -14.103 -5.570 1.00 85.88 121 PHE A CA 1
ATOM 942 C C . PHE A 1 121 ? -10.338 -14.741 -4.813 1.00 85.88 121 PHE A C 1
ATOM 944 O O . PHE A 1 121 ? -10.870 -14.143 -3.875 1.00 85.88 121 PHE A O 1
ATOM 951 N N . ASN A 1 122 ? -10.706 -15.955 -5.235 1.00 69.75 122 ASN A N 1
ATOM 952 C CA . ASN A 1 122 ? -11.685 -16.814 -4.562 1.00 69.75 122 ASN A CA 1
ATOM 953 C C . ASN A 1 122 ? -11.093 -17.495 -3.326 1.00 69.75 122 ASN A C 1
ATOM 955 O O . ASN A 1 122 ? -9.908 -17.895 -3.389 1.00 69.75 122 ASN A O 1
#

InterPro domains:
  IPR025286 MOFRL-associated domain [PF13660] (17-112)
  IPR038614 Glycerate kinase, N-terminal domain superfamily [G3DSA:3.40.50.10180] (29-118)
  IPR039760 MOFRL domain-containing protein [PTHR12227] (4-111)